Protein AF-A0A1A9EWP5-F1 (afdb_monomer_lite)

Sequence (75 aa):
MRPRDCVEPIIGHLKSDDKMKRYFLTEVLGDALNVLLSASGQNLRKSLRWLYFCAGKVPPVVAVYAHSLAESIKK

Secondary structure (DSSP, 8-state):
--HHHHHHHHHHHHHHTS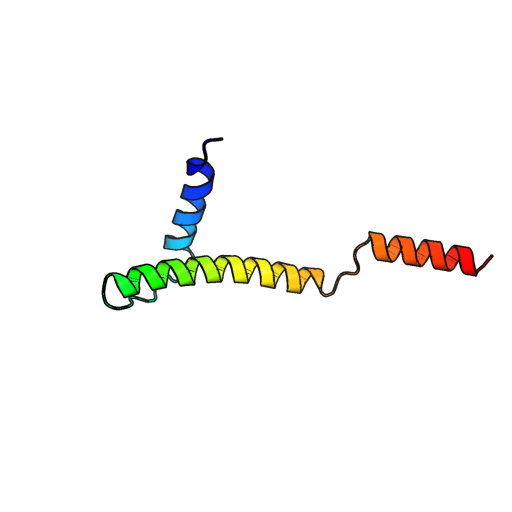GGGT---SHHHHHHHHHHHHHHHHHHHHHHHHHHHHTT---HHHHHHHHHHHHHHT-

Radius of gyration: 21.66 Å; chains: 1; bounding box: 42×27×66 Å

Structure (mmCIF, N/CA/C/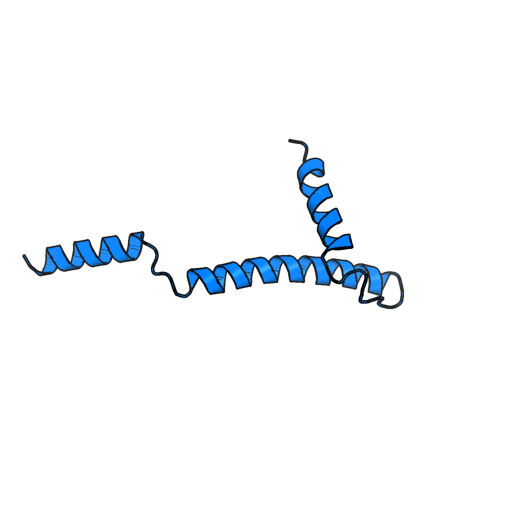O backbone):
data_AF-A0A1A9EWP5-F1
#
_entry.id   AF-A0A1A9EWP5-F1
#
loop_
_atom_site.group_PDB
_atom_site.id
_atom_site.type_symbol
_atom_site.label_atom_id
_atom_site.label_alt_id
_atom_site.label_comp_id
_atom_site.label_asym_id
_atom_site.label_entity_id
_atom_site.label_seq_id
_atom_site.pdbx_PDB_ins_code
_atom_site.Cartn_x
_atom_site.Cartn_y
_atom_site.Cartn_z
_atom_site.occupancy
_atom_site.B_iso_or_equiv
_atom_site.auth_seq_id
_atom_site.auth_comp_id
_atom_site.auth_asym_id
_atom_site.auth_atom_id
_atom_site.pdbx_PDB_model_num
ATOM 1 N N . MET A 1 1 ? -19.554 -3.162 -11.022 1.00 64.31 1 MET A N 1
ATOM 2 C CA . MET A 1 1 ? -18.604 -3.403 -9.912 1.00 64.31 1 MET A CA 1
ATOM 3 C C . MET A 1 1 ? -19.069 -2.605 -8.711 1.00 64.31 1 MET A C 1
ATOM 5 O O . MET A 1 1 ? -19.306 -1.412 -8.875 1.00 64.31 1 MET A O 1
ATOM 9 N N . ARG A 1 2 ? -19.260 -3.230 -7.544 1.00 86.56 2 ARG A N 1
ATOM 10 C CA . ARG A 1 2 ? -19.555 -2.468 -6.322 1.00 86.56 2 ARG A CA 1
ATOM 11 C C . ARG A 1 2 ? -18.226 -2.011 -5.712 1.00 86.56 2 ARG A C 1
ATOM 13 O O . ARG A 1 2 ? -17.291 -2.807 -5.691 1.00 86.56 2 ARG A O 1
ATOM 20 N N . PRO A 1 3 ? -18.119 -0.788 -5.169 1.00 78.75 3 PRO A N 1
ATOM 21 C CA . PRO A 1 3 ? -16.871 -0.292 -4.575 1.00 78.75 3 PRO A CA 1
ATOM 22 C C . PRO A 1 3 ? -16.281 -1.227 -3.508 1.00 78.75 3 PRO A C 1
ATOM 24 O O . PRO A 1 3 ? -15.068 -1.364 -3.395 1.00 78.75 3 PRO A O 1
ATOM 27 N N . ARG A 1 4 ? -17.147 -1.924 -2.761 1.00 85.19 4 ARG A N 1
ATOM 28 C CA . ARG A 1 4 ? -16.760 -2.896 -1.730 1.00 85.19 4 ARG A CA 1
ATOM 29 C C . ARG A 1 4 ? -16.015 -4.105 -2.293 1.00 85.19 4 ARG A C 1
ATOM 31 O O . ARG A 1 4 ? -15.068 -4.550 -1.658 1.00 85.19 4 ARG A O 1
ATOM 38 N N . ASP A 1 5 ? -16.364 -4.566 -3.492 1.00 89.38 5 ASP A N 1
ATOM 39 C CA . ASP A 1 5 ? -15.737 -5.744 -4.103 1.00 89.38 5 ASP A CA 1
ATOM 40 C C . ASP A 1 5 ? -14.236 -5.497 -4.394 1.00 89.38 5 ASP A C 1
ATOM 42 O O . ASP A 1 5 ? -13.435 -6.424 -4.341 1.00 89.38 5 ASP A O 1
ATOM 46 N N . CYS A 1 6 ? -13.832 -4.242 -4.645 1.00 86.25 6 CYS A N 1
ATOM 47 C CA . CYS A 1 6 ? -12.423 -3.862 -4.832 1.00 86.25 6 CYS A CA 1
ATOM 48 C C . CYS A 1 6 ? -11.671 -3.607 -3.516 1.00 86.25 6 CYS A C 1
ATOM 50 O O . CYS A 1 6 ? -10.443 -3.673 -3.491 1.00 86.25 6 CYS A O 1
ATOM 52 N N . VAL A 1 7 ? -12.382 -3.287 -2.431 1.00 86.62 7 VAL A N 1
ATOM 53 C CA . VAL A 1 7 ? -11.783 -2.891 -1.144 1.00 86.62 7 VAL A CA 1
ATOM 54 C C . VAL A 1 7 ? -11.578 -4.091 -0.217 1.00 86.62 7 VAL A C 1
ATOM 56 O O . VAL A 1 7 ? -10.540 -4.176 0.439 1.00 86.62 7 VAL A O 1
ATOM 59 N N . GLU A 1 8 ? -12.514 -5.045 -0.190 1.00 91.19 8 GLU A N 1
ATOM 60 C CA . GLU A 1 8 ? -12.421 -6.275 0.618 1.00 91.19 8 GLU A CA 1
ATOM 61 C C . GLU A 1 8 ? -11.094 -7.045 0.402 1.00 91.19 8 GLU A C 1
ATOM 63 O O . GLU A 1 8 ? -10.447 -7.397 1.394 1.00 91.19 8 GLU A O 1
ATOM 68 N N . PRO A 1 9 ? -10.589 -7.233 -0.839 1.00 89.81 9 PRO A N 1
ATOM 69 C CA . PRO A 1 9 ? -9.317 -7.920 -1.070 1.00 89.81 9 PRO A CA 1
ATOM 70 C C . PRO A 1 9 ? -8.117 -7.162 -0.495 1.00 89.81 9 PRO A C 1
ATOM 72 O O . PRO A 1 9 ? -7.191 -7.782 0.032 1.00 89.81 9 PRO A O 1
ATOM 75 N N . ILE A 1 10 ? -8.138 -5.825 -0.574 1.00 88.25 10 ILE A N 1
ATOM 76 C CA . ILE A 1 10 ? -7.067 -4.959 -0.063 1.00 88.25 10 ILE A CA 1
ATOM 77 C C . ILE A 1 10 ? -7.030 -5.040 1.462 1.00 88.25 10 ILE A C 1
ATOM 79 O O . ILE A 1 10 ? -5.959 -5.234 2.027 1.00 88.25 10 ILE A O 1
ATOM 83 N N . ILE A 1 11 ? -8.190 -4.973 2.125 1.00 87.56 11 ILE A N 1
ATOM 84 C CA . ILE A 1 11 ? -8.292 -5.148 3.583 1.00 87.56 11 ILE A CA 1
ATOM 85 C C . ILE A 1 11 ? -7.816 -6.549 3.994 1.00 87.56 11 ILE A C 1
ATOM 87 O O . ILE A 1 11 ? -7.119 -6.691 5.001 1.00 87.56 11 ILE A O 1
ATOM 91 N N . GLY A 1 12 ? -8.155 -7.583 3.219 1.00 89.00 12 GLY A N 1
ATOM 92 C CA . GLY A 1 12 ? -7.676 -8.947 3.441 1.00 89.00 12 GLY A CA 1
ATOM 93 C C . GLY A 1 12 ? -6.148 -9.054 3.383 1.00 89.00 12 GLY A C 1
ATOM 94 O O . GLY A 1 12 ? -5.540 -9.601 4.306 1.00 89.00 12 GLY A O 1
ATOM 95 N N . HIS A 1 13 ? -5.520 -8.469 2.358 1.00 86.44 13 HIS A N 1
ATOM 96 C CA . HIS A 1 13 ? -4.056 -8.414 2.233 1.00 86.44 13 HIS A CA 1
ATOM 97 C C . HIS A 1 13 ? -3.424 -7.595 3.367 1.00 86.44 13 HIS A C 1
ATOM 99 O O . HIS A 1 13 ? -2.419 -8.008 3.940 1.00 86.44 13 HIS A O 1
ATOM 105 N N . LEU A 1 14 ? -4.043 -6.480 3.767 1.00 85.44 14 LEU A N 1
ATOM 106 C CA . LEU A 1 14 ? -3.583 -5.650 4.887 1.00 85.44 14 LEU A CA 1
ATOM 107 C C . LEU A 1 14 ? -3.553 -6.410 6.227 1.00 85.44 14 LEU A C 1
ATOM 109 O O . LEU A 1 14 ? -2.713 -6.169 7.089 1.00 85.44 14 LEU A O 1
ATOM 113 N N . LYS A 1 15 ? -4.493 -7.338 6.427 1.00 82.94 15 LYS A N 1
ATOM 114 C CA . LYS A 1 15 ? -4.560 -8.163 7.642 1.00 82.94 15 LYS A CA 1
ATOM 115 C C . LYS A 1 15 ? -3.640 -9.386 7.593 1.00 82.94 15 LYS A C 1
ATOM 117 O O . LYS A 1 15 ? -3.267 -9.896 8.651 1.00 82.94 15 LYS A O 1
ATOM 122 N N . SER A 1 16 ? -3.350 -9.902 6.399 1.00 81.94 16 SER A N 1
ATOM 123 C CA . SER A 1 16 ? -2.696 -11.207 6.200 1.00 81.94 16 SER A CA 1
ATOM 124 C C . SER A 1 16 ? -1.223 -11.079 5.820 1.00 81.94 16 SER A C 1
ATOM 126 O O . SER A 1 16 ? -0.378 -11.720 6.443 1.00 81.94 16 SER A O 1
ATOM 128 N N . ASP A 1 17 ? -0.931 -10.241 4.826 1.00 72.81 17 ASP A N 1
ATOM 129 C CA . ASP A 1 17 ? 0.390 -10.105 4.201 1.00 72.81 17 ASP A CA 1
ATOM 130 C C . ASP A 1 17 ? 1.201 -8.955 4.798 1.00 72.81 17 ASP A C 1
ATOM 132 O O . ASP A 1 17 ? 2.436 -8.971 4.804 1.00 72.81 17 ASP A O 1
ATOM 136 N N . ASP A 1 18 ? 0.504 -7.952 5.320 1.00 71.38 18 ASP A N 1
ATOM 137 C CA . ASP A 1 18 ? 1.113 -6.834 6.019 1.00 71.38 18 ASP A CA 1
ATOM 138 C C . ASP A 1 18 ? 1.422 -7.142 7.480 1.00 71.38 18 ASP A C 1
ATOM 140 O O . ASP A 1 18 ? 0.872 -8.034 8.129 1.00 71.38 18 ASP A O 1
ATOM 144 N N . LYS A 1 19 ? 2.319 -6.330 8.039 1.00 71.88 19 LYS A N 1
ATOM 145 C CA . LYS A 1 19 ? 2.833 -6.484 9.403 1.00 71.88 19 LYS A CA 1
ATOM 146 C C . LYS A 1 19 ? 1.834 -6.079 10.495 1.00 71.88 19 LYS A C 1
ATOM 148 O O . LYS A 1 19 ? 2.238 -5.991 11.652 1.00 71.88 19 LYS A O 1
ATOM 153 N N . MET A 1 20 ? 0.552 -5.907 10.169 1.00 77.75 20 MET A N 1
ATOM 154 C CA . MET A 1 20 ? -0.484 -5.503 11.122 1.00 77.75 20 MET A CA 1
ATOM 155 C C . MET A 1 20 ? -0.594 -6.490 12.300 1.00 77.75 20 MET A C 1
ATOM 157 O O . MET A 1 20 ? -0.793 -6.078 13.434 1.00 77.75 20 MET A O 1
ATOM 161 N N . LYS A 1 21 ? -0.352 -7.789 12.061 1.00 74.12 21 LYS A N 1
ATOM 162 C CA . LYS A 1 21 ? -0.303 -8.841 13.101 1.00 74.12 21 LYS A CA 1
ATOM 163 C C . LYS A 1 21 ? 1.020 -8.930 13.878 1.00 74.12 21 LYS A C 1
ATOM 165 O O . LYS A 1 21 ? 1.165 -9.815 14.714 1.00 74.12 21 LYS A O 1
ATOM 170 N N . ARG A 1 22 ? 2.021 -8.106 13.554 1.00 71.62 22 ARG A N 1
ATOM 171 C CA . ARG A 1 22 ? 3.364 -8.168 14.164 1.00 71.62 22 ARG A CA 1
ATOM 172 C C . ARG A 1 22 ? 3.630 -7.027 15.139 1.00 71.62 22 ARG A C 1
ATOM 174 O O . ARG A 1 22 ? 4.413 -7.217 16.061 1.00 71.62 22 ARG A O 1
ATOM 181 N N . TYR A 1 23 ? 3.018 -5.866 14.919 1.00 68.25 23 TYR A N 1
ATOM 182 C CA . TYR A 1 23 ? 3.132 -4.710 15.804 1.00 68.25 23 TYR A CA 1
ATOM 183 C C . TYR A 1 23 ? 1.816 -4.496 16.542 1.00 68.25 23 TYR A C 1
ATOM 185 O O . TYR A 1 23 ? 0.850 -4.007 15.968 1.00 68.25 23 TYR A O 1
ATOM 193 N N . PHE A 1 24 ? 1.799 -4.864 17.819 1.00 70.69 24 PHE A N 1
ATOM 194 C CA . PHE A 1 24 ? 0.707 -4.551 18.733 1.00 70.69 24 PHE A CA 1
ATOM 195 C C . PHE A 1 24 ? 1.091 -3.268 19.461 1.00 70.69 24 PHE A C 1
ATOM 197 O O . PHE A 1 24 ? 1.843 -3.292 20.435 1.00 70.69 24 PHE A O 1
ATOM 204 N N . LEU A 1 25 ? 0.671 -2.135 18.906 1.00 72.69 25 LEU A N 1
ATOM 205 C CA . LEU A 1 25 ? 0.782 -0.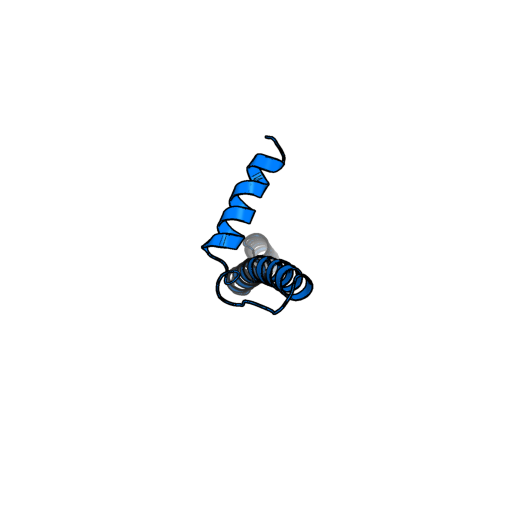859 19.601 1.00 72.69 25 LEU A CA 1
ATOM 206 C C . LEU A 1 25 ? -0.302 -0.818 20.683 1.00 72.69 25 LEU A C 1
ATOM 208 O O . LEU A 1 25 ? -1.415 -1.282 20.464 1.00 72.69 25 LEU A O 1
ATOM 212 N N . THR A 1 26 ? 0.036 -0.304 21.860 1.00 75.38 26 THR A N 1
ATOM 213 C CA . THR A 1 26 ? -0.873 -0.293 23.007 1.00 75.38 26 THR A CA 1
ATOM 214 C C . THR A 1 26 ? -2.073 0.624 22.742 1.00 75.38 26 THR A C 1
ATOM 216 O O . THR A 1 26 ? -1.906 1.736 22.243 1.00 75.38 26 THR A O 1
ATOM 219 N N . GLU A 1 27 ? -3.263 0.164 23.134 1.00 82.50 27 GLU A N 1
ATOM 220 C CA . GLU A 1 27 ? -4.544 0.883 23.055 1.00 82.50 27 GLU A CA 1
ATOM 221 C C . GLU A 1 27 ? -5.105 1.142 21.642 1.00 82.50 27 GLU A C 1
ATOM 223 O O . GLU A 1 27 ? -4.452 0.962 20.617 1.00 82.50 27 GLU A O 1
ATOM 228 N N . VAL A 1 28 ? -6.359 1.606 21.598 1.00 85.00 28 VAL A N 1
ATOM 229 C CA . VAL A 1 28 ? -7.134 1.853 20.366 1.00 85.00 28 VAL A CA 1
ATOM 230 C C . VAL A 1 28 ? -6.422 2.821 19.415 1.00 85.00 28 VAL A C 1
ATOM 232 O O . VAL A 1 28 ? -6.483 2.665 18.195 1.00 85.00 28 VAL A O 1
ATOM 235 N N . LEU A 1 29 ? -5.720 3.816 19.965 1.00 88.56 29 LEU A N 1
ATOM 236 C CA . LEU A 1 29 ? -4.916 4.747 19.175 1.00 88.56 29 LEU A CA 1
ATOM 237 C C . LEU A 1 29 ? -3.755 4.027 18.478 1.00 88.56 29 LEU A C 1
ATOM 239 O O . LEU A 1 29 ? -3.475 4.289 17.308 1.00 88.56 29 LEU A O 1
ATOM 243 N N . GLY A 1 30 ? -3.106 3.101 19.185 1.00 86.25 30 GLY A N 1
ATOM 244 C CA . GLY A 1 30 ? -2.041 2.265 18.654 1.00 86.25 30 GLY A CA 1
ATOM 245 C C . GLY A 1 30 ? -2.516 1.387 17.501 1.00 86.25 30 GLY A C 1
ATOM 246 O O . GLY A 1 30 ? -1.883 1.365 16.443 1.00 86.25 30 GLY A O 1
ATOM 247 N N . ASP A 1 31 ? -3.667 0.738 17.663 1.00 85.69 31 ASP A N 1
ATOM 248 C CA . ASP A 1 31 ? -4.281 -0.078 16.612 1.00 85.69 31 ASP A CA 1
ATOM 249 C C . ASP A 1 31 ? -4.619 0.752 15.364 1.00 85.69 31 ASP A C 1
ATOM 251 O O . ASP A 1 31 ? -4.324 0.339 14.238 1.00 85.69 31 ASP A O 1
ATOM 255 N N . ALA A 1 32 ? -5.170 1.957 15.545 1.00 88.44 32 ALA A N 1
ATOM 256 C CA . ALA A 1 32 ? -5.462 2.865 14.437 1.00 88.44 32 ALA A CA 1
ATOM 257 C C . ALA A 1 32 ? -4.185 3.291 13.690 1.00 88.44 32 ALA A C 1
ATOM 259 O O . ALA A 1 32 ? -4.141 3.269 12.455 1.00 88.44 32 ALA A O 1
ATOM 260 N N . LEU A 1 33 ? -3.120 3.626 14.424 1.00 90.00 33 LEU A N 1
ATOM 261 C CA . LEU A 1 33 ? -1.825 3.982 13.842 1.00 90.00 33 LEU A CA 1
ATOM 262 C C . LEU A 1 33 ? -1.182 2.806 13.099 1.00 90.00 33 LEU A C 1
ATOM 264 O O . LEU A 1 33 ? -0.642 2.997 12.008 1.00 90.00 33 LEU A O 1
ATOM 268 N N . ASN A 1 34 ? -1.280 1.590 13.638 1.00 88.19 34 ASN A N 1
ATOM 269 C CA . ASN A 1 34 ? -0.770 0.379 12.997 1.00 88.19 34 ASN A CA 1
ATOM 270 C C . ASN A 1 34 ? -1.435 0.130 11.633 1.00 88.19 34 ASN A C 1
ATOM 272 O O . ASN A 1 34 ? -0.756 -0.180 10.647 1.00 88.19 34 ASN A O 1
ATOM 276 N N . VAL A 1 35 ? -2.758 0.321 11.557 1.00 88.94 35 VAL A N 1
ATOM 277 C CA . VAL A 1 35 ? -3.527 0.209 10.307 1.00 88.94 35 VAL A CA 1
ATOM 278 C C . VAL A 1 35 ? -3.082 1.272 9.297 1.00 88.94 35 VAL A C 1
ATOM 280 O O . VAL A 1 35 ? -2.776 0.938 8.149 1.00 88.94 35 VAL A O 1
ATOM 283 N N . LEU A 1 36 ? -2.995 2.539 9.719 1.00 90.12 36 LEU A N 1
ATOM 284 C CA . LEU A 1 36 ? -2.597 3.655 8.850 1.00 90.12 36 LEU A CA 1
ATOM 285 C C . LEU A 1 36 ? -1.177 3.485 8.300 1.00 90.12 36 LEU A C 1
ATOM 287 O O . LEU A 1 36 ? -0.940 3.697 7.104 1.00 90.12 36 LEU A O 1
ATOM 291 N N . LEU A 1 37 ? -0.234 3.077 9.151 1.00 89.31 37 LEU A N 1
ATOM 292 C CA . LEU A 1 37 ? 1.158 2.891 8.759 1.00 89.31 37 LEU A CA 1
ATOM 293 C C . LEU A 1 37 ? 1.329 1.676 7.841 1.00 89.31 37 LEU A C 1
ATOM 295 O O . LEU A 1 37 ? 2.061 1.768 6.855 1.00 89.31 37 LEU A O 1
ATOM 299 N N . SER A 1 38 ? 0.626 0.570 8.109 1.00 88.75 38 SER A N 1
ATOM 300 C CA . SER A 1 38 ? 0.647 -0.621 7.247 1.00 88.75 38 SER A CA 1
ATOM 301 C C . SER A 1 38 ? 0.127 -0.301 5.840 1.00 88.75 38 SER A C 1
ATOM 303 O O . SER A 1 38 ? 0.826 -0.541 4.853 1.00 88.75 38 SER A O 1
ATOM 305 N N . ALA A 1 39 ? -1.025 0.374 5.741 1.00 89.69 39 ALA A N 1
ATOM 306 C CA . ALA A 1 39 ? -1.596 0.802 4.460 1.00 89.69 39 ALA A CA 1
ATOM 307 C C . ALA A 1 39 ? -0.691 1.773 3.695 1.00 89.69 39 ALA A C 1
ATOM 309 O O . ALA A 1 39 ? -0.467 1.618 2.489 1.00 89.69 39 ALA A O 1
ATOM 310 N N . SER A 1 40 ? -0.121 2.750 4.397 1.00 91.25 40 SER A N 1
ATOM 311 C CA . SER A 1 40 ? 0.836 3.686 3.803 1.00 91.25 40 SER A CA 1
ATOM 312 C C . SER A 1 40 ? 2.087 2.954 3.307 1.00 91.25 40 SER A C 1
ATOM 314 O O . SER A 1 40 ? 2.542 3.192 2.187 1.00 91.25 40 SER A O 1
ATOM 316 N N . GLY A 1 41 ? 2.597 2.000 4.088 1.00 90.12 41 GLY A N 1
ATOM 317 C CA . GLY A 1 41 ? 3.745 1.166 3.742 1.00 90.12 41 GLY A CA 1
ATOM 318 C C . GLY A 1 41 ? 3.531 0.327 2.480 1.00 90.12 41 GLY A C 1
ATOM 319 O O . GLY A 1 41 ? 4.431 0.259 1.637 1.00 90.12 41 GLY A O 1
ATOM 320 N N . GLN A 1 42 ? 2.344 -0.261 2.286 1.00 88.50 42 GLN A N 1
ATOM 321 C CA . GLN A 1 42 ? 2.017 -0.981 1.046 1.00 88.50 42 GLN A CA 1
ATOM 322 C C . GLN A 1 42 ? 2.041 -0.079 -0.182 1.0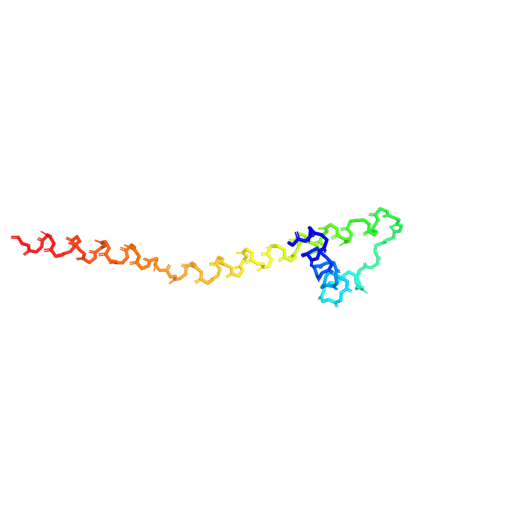0 88.50 42 GLN A C 1
ATOM 324 O O . GLN A 1 42 ? 2.581 -0.465 -1.224 1.00 88.50 42 GLN A O 1
ATOM 329 N N . ASN A 1 43 ? 1.464 1.116 -0.063 1.00 88.75 43 ASN A N 1
ATOM 330 C CA . ASN A 1 43 ? 1.445 2.088 -1.149 1.00 88.75 43 ASN A CA 1
ATOM 331 C C . ASN A 1 43 ? 2.860 2.584 -1.465 1.00 88.75 43 ASN A C 1
ATOM 333 O O . ASN A 1 43 ? 3.250 2.591 -2.632 1.00 88.75 43 ASN A O 1
ATOM 337 N N . LEU A 1 44 ? 3.677 2.871 -0.445 1.00 91.69 44 LEU A N 1
ATOM 338 C CA . LEU A 1 44 ? 5.088 3.215 -0.631 1.00 91.69 44 LEU A CA 1
ATOM 339 C C . LEU A 1 44 ? 5.873 2.090 -1.312 1.00 91.69 44 LEU A C 1
ATOM 341 O O . LEU A 1 44 ? 6.654 2.365 -2.218 1.00 91.69 44 LEU A O 1
ATOM 345 N N . ARG A 1 45 ? 5.651 0.821 -0.945 1.00 91.00 45 ARG A N 1
ATOM 346 C CA . ARG A 1 45 ? 6.292 -0.329 -1.611 1.00 91.00 45 AR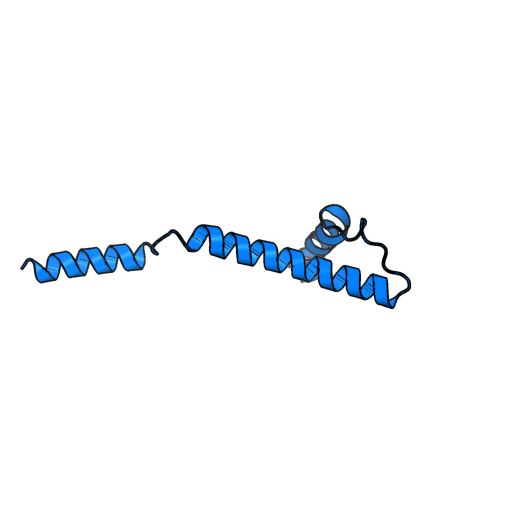G A CA 1
ATOM 347 C C . ARG A 1 45 ? 5.964 -0.382 -3.099 1.00 91.00 45 ARG A C 1
ATOM 349 O O . ARG A 1 45 ? 6.852 -0.676 -3.897 1.00 91.00 45 ARG A O 1
ATOM 356 N N . LYS A 1 46 ? 4.717 -0.086 -3.481 1.00 89.12 46 LYS A N 1
ATOM 357 C CA . LYS A 1 46 ? 4.319 0.014 -4.893 1.00 89.12 46 LYS A CA 1
ATOM 358 C C . LYS A 1 46 ? 5.051 1.172 -5.570 1.00 89.12 46 LYS A C 1
ATOM 360 O O . LYS A 1 46 ? 5.704 0.931 -6.581 1.00 89.12 46 LYS A O 1
ATOM 365 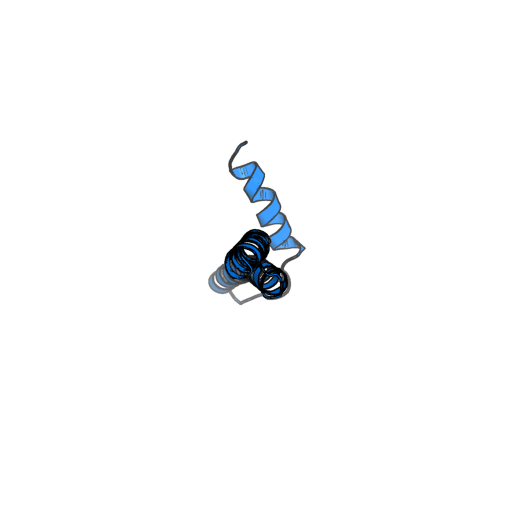N N . SER A 1 47 ? 5.025 2.374 -4.996 1.00 89.88 47 SER A N 1
ATOM 366 C CA . SER A 1 47 ? 5.707 3.550 -5.558 1.00 89.88 47 SER A CA 1
ATOM 367 C C . SER A 1 47 ? 7.215 3.340 -5.711 1.00 89.88 47 SER A C 1
ATOM 369 O O . SER A 1 47 ? 7.769 3.619 -6.768 1.00 89.88 47 SER A O 1
ATOM 371 N N . LEU A 1 48 ? 7.881 2.771 -4.704 1.00 90.75 48 LEU A N 1
ATOM 372 C CA . LEU A 1 48 ? 9.307 2.441 -4.756 1.00 90.75 48 LEU A CA 1
ATOM 373 C C . LEU A 1 48 ? 9.610 1.374 -5.807 1.00 90.75 48 LEU A C 1
ATOM 375 O O . LEU A 1 48 ? 10.619 1.471 -6.497 1.00 90.75 48 LEU A O 1
ATOM 379 N N . ARG A 1 49 ? 8.738 0.371 -5.967 1.00 89.69 49 ARG A N 1
ATOM 380 C CA . ARG A 1 49 ? 8.892 -0.640 -7.017 1.00 89.69 49 ARG A CA 1
ATOM 381 C C . ARG A 1 49 ? 8.788 0.000 -8.398 1.00 89.69 49 ARG A C 1
ATOM 383 O O . ARG A 1 49 ? 9.631 -0.268 -9.244 1.00 89.69 49 ARG A O 1
ATOM 390 N N . TRP A 1 50 ? 7.811 0.879 -8.604 1.00 89.06 50 TRP A N 1
ATOM 391 C CA . TRP A 1 50 ? 7.690 1.659 -9.834 1.00 89.06 50 TRP A CA 1
ATOM 392 C C . TRP A 1 50 ? 8.940 2.496 -10.095 1.00 89.06 50 TRP A C 1
ATOM 394 O O . TRP A 1 50 ? 9.533 2.368 -11.160 1.00 89.06 50 TRP A O 1
ATOM 404 N N . LEU A 1 51 ? 9.402 3.266 -9.108 1.00 87.50 51 LEU A N 1
ATOM 405 C CA . LEU A 1 51 ? 10.627 4.056 -9.231 1.00 87.50 51 LEU A CA 1
ATOM 406 C C . LEU A 1 51 ? 11.839 3.180 -9.562 1.00 87.50 51 LEU A C 1
ATOM 408 O O . LEU A 1 51 ? 12.562 3.494 -10.496 1.00 87.50 51 LEU A O 1
ATOM 412 N N . TYR A 1 52 ? 12.027 2.051 -8.880 1.00 87.25 52 TYR A N 1
ATOM 413 C CA . TYR A 1 52 ? 13.134 1.133 -9.152 1.00 87.25 52 TYR A CA 1
ATOM 414 C C . TYR A 1 52 ? 13.088 0.564 -10.579 1.00 87.25 52 TYR A C 1
ATOM 416 O O . TYR A 1 52 ? 14.104 0.512 -11.268 1.00 87.25 52 TYR A O 1
ATOM 424 N N . PHE A 1 53 ? 11.906 0.161 -11.058 1.00 82.81 53 PHE A N 1
ATOM 425 C CA . PHE A 1 53 ? 11.760 -0.398 -12.404 1.00 82.81 53 PHE A CA 1
ATOM 426 C C . PHE A 1 53 ? 11.822 0.652 -13.519 1.00 82.81 53 PHE A C 1
ATOM 428 O O . PHE A 1 53 ? 12.247 0.305 -14.628 1.00 82.81 53 PHE A O 1
ATOM 435 N N . CYS A 1 54 ? 11.399 1.887 -13.245 1.00 79.06 54 CYS A N 1
ATOM 436 C CA . CYS A 1 54 ? 11.372 2.993 -14.201 1.00 79.06 54 CYS A CA 1
ATOM 437 C C . CYS A 1 54 ? 12.684 3.790 -14.238 1.00 79.06 54 CYS A C 1
ATOM 439 O O . CYS A 1 54 ? 13.053 4.257 -15.308 1.00 79.06 54 CYS A O 1
ATOM 441 N N . ALA A 1 55 ? 13.423 3.909 -13.130 1.00 72.31 55 ALA A N 1
ATOM 442 C CA . ALA A 1 55 ? 14.617 4.759 -13.038 1.00 72.31 55 ALA A CA 1
ATOM 443 C C . ALA A 1 55 ? 15.751 4.364 -14.001 1.00 72.31 55 ALA A C 1
ATOM 445 O O . ALA A 1 55 ? 16.547 5.213 -14.383 1.00 72.31 55 ALA A O 1
ATOM 446 N N . GLY A 1 56 ? 15.820 3.096 -14.418 1.00 69.44 56 GLY A N 1
ATOM 447 C CA . GLY A 1 56 ? 16.799 2.618 -15.404 1.00 69.44 56 GLY A CA 1
ATOM 448 C C . GLY A 1 56 ? 16.262 2.476 -16.830 1.00 69.44 56 GLY A C 1
ATOM 449 O O . GLY A 1 56 ? 17.000 2.035 -17.709 1.00 69.44 56 GLY A O 1
ATOM 450 N N . LYS A 1 57 ? 14.982 2.776 -17.077 1.00 72.31 57 LYS A N 1
ATOM 451 C CA . LYS A 1 57 ? 14.360 2.595 -18.393 1.00 72.31 57 LYS A CA 1
ATOM 452 C C . LYS A 1 57 ? 14.035 3.950 -18.997 1.00 72.31 57 LYS A C 1
ATOM 454 O O . LYS A 1 57 ? 13.120 4.631 -18.546 1.00 72.31 57 LYS A O 1
ATOM 459 N N . VAL A 1 58 ? 14.754 4.310 -20.057 1.00 72.56 58 VAL A N 1
ATOM 460 C CA . VAL A 1 58 ? 14.343 5.419 -20.920 1.00 72.56 58 VAL A CA 1
ATOM 461 C C . VAL A 1 58 ? 12.975 5.050 -21.500 1.00 72.56 58 VAL A C 1
ATOM 463 O O . VAL A 1 58 ? 12.839 3.954 -22.056 1.00 72.56 58 VAL A O 1
ATOM 466 N N . PRO A 1 59 ? 11.944 5.901 -21.360 1.00 76.44 59 PRO A N 1
ATOM 467 C CA . PRO A 1 59 ? 10.654 5.631 -21.970 1.00 76.44 59 PRO A CA 1
ATOM 468 C C . PRO A 1 59 ? 10.860 5.405 -23.473 1.00 76.44 59 PRO A C 1
ATOM 470 O O . PRO A 1 59 ? 11.571 6.199 -24.097 1.00 76.44 59 PRO A O 1
ATOM 473 N N . PRO A 1 60 ? 10.251 4.376 -24.086 1.00 76.50 60 PRO A N 1
ATOM 474 C CA . PRO A 1 60 ? 10.461 4.080 -25.503 1.00 76.50 60 PRO A CA 1
ATOM 475 C C . PRO A 1 60 ? 10.149 5.289 -26.395 1.00 76.50 60 PRO A C 1
ATOM 477 O O . PRO A 1 60 ? 10.823 5.498 -27.394 1.00 76.50 60 PRO A O 1
ATOM 480 N N . VAL A 1 61 ? 9.220 6.157 -25.981 1.00 81.56 61 VAL A N 1
ATOM 481 C CA . VAL A 1 61 ? 8.923 7.420 -26.673 1.00 81.56 61 VAL A CA 1
ATOM 482 C C . VAL A 1 61 ? 10.119 8.380 -26.730 1.00 81.56 61 VAL A C 1
ATOM 484 O O . VAL A 1 61 ? 10.362 8.989 -27.766 1.00 81.56 61 VAL A O 1
ATOM 487 N N . VAL A 1 62 ? 10.911 8.476 -25.658 1.00 83.56 62 VAL A N 1
ATOM 488 C CA . VAL A 1 62 ? 12.102 9.339 -25.605 1.00 83.56 62 VAL A CA 1
ATOM 489 C C . VAL A 1 62 ? 13.215 8.753 -26.475 1.00 83.56 62 VAL A C 1
ATOM 491 O O . VAL A 1 62 ? 13.892 9.492 -27.183 1.00 83.56 62 VAL A O 1
ATOM 494 N N . ALA A 1 63 ? 13.364 7.425 -26.485 1.00 83.31 63 ALA A N 1
ATOM 495 C CA . ALA A 1 63 ? 14.335 6.740 -27.338 1.00 83.31 63 ALA A CA 1
ATOM 496 C C . ALA A 1 63 ? 13.999 6.882 -28.835 1.00 83.31 63 ALA A C 1
ATOM 498 O O . ALA A 1 63 ? 14.883 7.174 -29.640 1.00 83.31 63 ALA A O 1
ATOM 499 N N . VAL A 1 64 ? 12.721 6.736 -29.204 1.00 87.50 64 VAL A N 1
ATOM 500 C CA . VAL A 1 64 ? 12.240 6.916 -30.585 1.00 87.50 64 VAL A CA 1
ATOM 501 C C . VAL A 1 64 ? 12.430 8.360 -31.048 1.00 87.50 64 VAL A C 1
ATOM 503 O O . VAL A 1 64 ? 12.910 8.591 -32.156 1.00 87.50 64 VAL A O 1
ATOM 506 N N . TYR A 1 65 ? 12.120 9.338 -30.193 1.00 87.75 65 TYR A N 1
ATOM 507 C CA . TYR A 1 65 ? 12.312 10.748 -30.527 1.00 87.75 65 TYR A CA 1
ATOM 508 C C . TYR A 1 65 ? 13.796 11.098 -30.707 1.00 87.75 65 TYR A C 1
ATOM 510 O O . TYR A 1 65 ? 14.154 11.769 -31.671 1.00 87.75 65 TYR A O 1
ATOM 518 N N . ALA A 1 66 ? 14.676 10.586 -29.839 1.00 87.38 66 ALA A N 1
ATOM 519 C CA . ALA A 1 66 ? 16.121 10.770 -29.967 1.00 87.38 66 ALA A CA 1
ATOM 520 C C . ALA A 1 66 ? 16.679 10.156 -31.264 1.00 87.38 66 ALA A C 1
ATOM 522 O O . ALA A 1 66 ? 17.521 10.772 -31.915 1.00 87.38 66 ALA A O 1
ATOM 523 N N . HIS A 1 67 ? 16.181 8.981 -31.669 1.00 86.44 67 HIS A N 1
ATOM 524 C CA . HIS A 1 67 ? 16.556 8.351 -32.938 1.00 86.44 67 HIS A CA 1
ATOM 525 C C . HIS A 1 67 ? 16.106 9.189 -34.143 1.00 86.44 67 HIS A C 1
ATOM 527 O O . HIS A 1 67 ? 16.906 9.465 -35.033 1.00 86.44 67 HIS A O 1
ATOM 533 N N . SER A 1 68 ? 14.854 9.659 -34.137 1.00 87.62 68 SER A N 1
ATOM 534 C CA . SER A 1 68 ? 14.320 10.525 -35.195 1.00 87.62 68 SER A CA 1
ATOM 535 C C . SER A 1 68 ? 15.093 11.845 -35.309 1.00 87.62 68 SER A C 1
ATOM 537 O O . SER A 1 68 ? 15.345 12.312 -36.417 1.00 87.62 68 SER A O 1
ATOM 539 N N . LEU A 1 69 ? 15.509 12.433 -34.183 1.00 87.69 69 LEU A N 1
ATOM 540 C CA . LEU A 1 69 ? 16.325 13.649 -34.177 1.00 87.69 69 LEU A CA 1
ATOM 541 C C . LEU A 1 69 ? 17.732 13.392 -34.738 1.00 87.69 69 LEU A C 1
ATOM 543 O O . LEU A 1 69 ? 18.256 14.205 -35.498 1.00 87.69 69 LEU A O 1
ATOM 547 N N . ALA A 1 70 ? 18.335 12.252 -34.387 1.00 88.12 70 ALA A N 1
ATOM 548 C CA . ALA A 1 70 ? 19.654 11.857 -34.874 1.00 88.12 70 ALA A CA 1
ATOM 549 C C . ALA A 1 70 ? 19.671 11.612 -36.394 1.00 88.12 70 ALA A C 1
ATOM 551 O O . ALA A 1 70 ? 20.673 11.904 -37.048 1.00 88.12 70 ALA A O 1
ATOM 552 N N . GLU A 1 71 ? 18.571 11.114 -36.965 1.00 90.00 71 GLU A N 1
ATOM 553 C CA . GLU A 1 71 ? 18.401 10.982 -38.417 1.00 90.00 71 GLU A CA 1
ATOM 554 C C . GLU A 1 71 ? 18.219 12.337 -39.111 1.00 90.00 71 GLU A C 1
ATOM 556 O O . GLU A 1 71 ? 18.808 12.557 -40.168 1.00 90.00 71 GLU A O 1
ATOM 561 N N . SER A 1 72 ? 17.470 13.269 -38.511 1.00 84.56 72 SER A N 1
ATOM 562 C CA . SER A 1 72 ? 17.303 14.624 -39.058 1.00 84.56 72 SER A CA 1
ATOM 563 C C . SER A 1 72 ? 18.588 15.455 -39.047 1.00 84.56 72 SER A C 1
ATOM 565 O O . SER A 1 72 ? 18.759 16.278 -39.936 1.00 84.56 72 SER A O 1
ATOM 567 N N . ILE A 1 73 ? 19.488 15.252 -38.080 1.00 84.75 73 ILE A N 1
ATOM 568 C CA . ILE A 1 73 ? 20.770 15.983 -37.992 1.00 84.75 73 ILE A CA 1
ATOM 569 C C . ILE A 1 73 ? 21.816 15.446 -38.987 1.00 84.75 73 ILE A C 1
ATOM 571 O O . ILE A 1 73 ? 22.741 16.162 -39.358 1.00 84.75 73 ILE A O 1
ATOM 575 N N . LYS A 1 74 ? 21.694 14.185 -39.424 1.00 75.50 74 LYS A N 1
ATOM 576 C CA . LYS A 1 74 ? 22.609 13.566 -40.401 1.00 75.50 74 LYS A CA 1
ATOM 577 C C . LYS A 1 74 ? 22.314 13.936 -41.862 1.00 75.50 74 LYS A C 1
ATOM 579 O O . LYS A 1 74 ? 23.076 13.516 -42.733 1.00 75.50 74 LYS A O 1
ATOM 584 N N . LYS A 1 75 ? 21.216 14.643 -42.126 1.00 58.25 75 LYS A N 1
ATOM 585 C CA . LYS A 1 75 ? 20.755 15.049 -43.458 1.00 58.25 75 LYS A CA 1
ATOM 586 C C . LYS A 1 75 ? 21.163 16.487 -43.753 1.00 58.25 75 LYS A C 1
ATOM 588 O O . LYS A 1 75 ? 21.497 16.745 -44.927 1.00 58.25 75 LYS A O 1
#

Organism: NCBI:txid1821621

pLDDT: mean 83.3, std 7.51, range [58.25, 91.69]

Foldseek 3Di:
DDPVVVVVVVVVCLVPVWCLVPDDQPDPVGNVVSSVVRSVVVVVVVVVVCCVVPVPDDDVVNVVVVVVVVVVVVD